Protein AF-A0A6B0UX22-F1 (afdb_monomer_lite)

InterPro domains:
  IPR002970 Tick histamine-binding protein [PF02098] (7-145)
  IPR012674 Calycin [SSF50814] (20-146)

Secondary structure (DSSP, 8-state):
-------SSHHHHHHH-SS---TT-S--EEEEE-SSEEEEE-GGGTT-EEEEE-HHHHHHHHHHHHHHHHHHHHHHHHHHHHHTT--TTS---HHHHHHHHHHHHHHHHHHHHHHHHTTS-HHHHHHHHHHH-S-------TTTSHHHHHS--PPP-

pLDDT: mean 79.1, std 18.6, range [33.81, 96.81]

Radius of gyration: 21.7 Å; chains: 1; bounding box: 67×44×44 Å

Structure (mmCIF, N/CA/C/O backbone):
data_AF-A0A6B0UX22-F1
#
_entry.id   AF-A0A6B0UX22-F1
#
loop_
_atom_site.group_PDB
_atom_site.id
_atom_site.type_symbol
_atom_site.label_atom_id
_atom_site.label_alt_id
_atom_site.label_comp_id
_atom_site.label_asym_id
_atom_site.label_entity_id
_atom_site.label_seq_id
_atom_site.pdbx_PDB_ins_code
_atom_site.Cartn_x
_atom_site.Cartn_y
_atom_site.Cartn_z
_atom_site.occupancy
_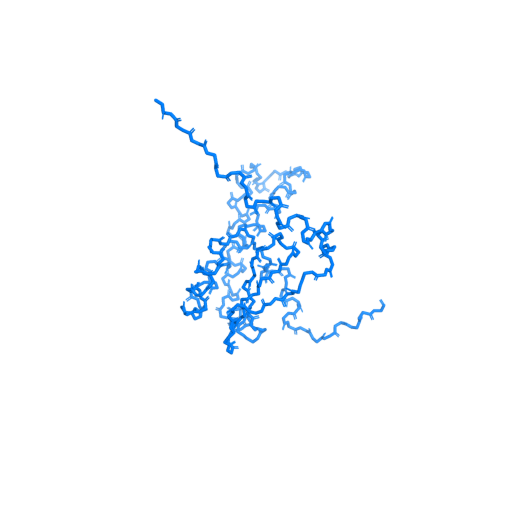atom_site.B_iso_or_equiv
_atom_site.auth_seq_id
_atom_site.auth_comp_id
_atom_site.auth_asym_id
_atom_site.auth_atom_id
_atom_site.pdbx_PDB_model_num
ATOM 1 N N . LEU A 1 1 ? 45.287 25.369 13.456 1.00 36.59 1 LEU A N 1
ATOM 2 C CA . LEU A 1 1 ? 44.932 26.022 12.180 1.00 36.59 1 LEU A CA 1
ATOM 3 C C . LEU A 1 1 ? 44.116 25.044 11.328 1.00 36.59 1 LEU A C 1
ATOM 5 O O . LEU A 1 1 ? 44.528 24.676 10.239 1.00 36.59 1 LEU A O 1
ATOM 9 N N . ASP A 1 2 ? 43.081 24.451 11.927 1.00 36.84 2 ASP A N 1
ATOM 10 C CA . ASP A 1 2 ? 41.666 24.796 11.728 1.00 36.84 2 ASP A CA 1
ATOM 11 C C . ASP A 1 2 ? 41.173 25.028 10.289 1.00 36.84 2 ASP A C 1
ATOM 13 O O . ASP A 1 2 ? 41.501 26.035 9.674 1.00 36.84 2 ASP A O 1
ATOM 17 N N . ALA A 1 3 ? 40.372 24.047 9.851 1.00 43.66 3 ALA A N 1
ATOM 18 C CA . ALA A 1 3 ? 39.048 24.104 9.213 1.00 43.66 3 ALA A CA 1
ATOM 19 C C . ALA A 1 3 ? 38.763 24.987 7.973 1.00 43.66 3 ALA A C 1
ATOM 21 O O . ALA A 1 3 ? 38.966 26.194 7.985 1.00 43.66 3 ALA A O 1
ATOM 22 N N . GLU A 1 4 ? 38.105 24.317 7.008 1.00 45.25 4 GLU A N 1
ATOM 23 C CA . GLU A 1 4 ? 37.021 24.791 6.119 1.00 45.25 4 GLU A CA 1
ATOM 24 C C . GLU A 1 4 ? 37.364 25.766 4.978 1.00 45.25 4 GLU A C 1
ATOM 26 O O . GLU A 1 4 ? 37.892 26.851 5.199 1.00 45.25 4 GLU A O 1
ATOM 31 N N . ASN A 1 5 ? 36.971 25.424 3.738 1.00 43.00 5 ASN A N 1
ATOM 32 C CA . ASN A 1 5 ? 35.699 25.919 3.186 1.00 43.00 5 ASN A CA 1
ATOM 33 C C . ASN A 1 5 ? 35.393 25.306 1.796 1.00 43.00 5 ASN A C 1
ATOM 35 O O . ASN A 1 5 ? 35.927 25.746 0.777 1.00 43.00 5 ASN A O 1
ATOM 39 N N . ASP A 1 6 ? 34.490 24.324 1.763 1.00 44.47 6 ASP A N 1
ATOM 40 C CA . ASP A 1 6 ? 33.897 23.685 0.574 1.00 44.47 6 ASP A CA 1
ATOM 41 C C . ASP A 1 6 ? 32.771 24.554 -0.044 1.00 44.47 6 ASP A C 1
ATOM 43 O O . ASP A 1 6 ? 31.682 24.076 -0.337 1.00 44.47 6 ASP A O 1
ATOM 47 N N . ALA A 1 7 ? 32.992 25.865 -0.199 1.00 45.72 7 ALA A N 1
ATOM 48 C CA . ALA A 1 7 ? 31.930 26.839 -0.511 1.00 45.72 7 ALA A CA 1
ATOM 49 C C . ALA A 1 7 ? 31.930 27.375 -1.959 1.00 45.72 7 ALA A C 1
ATOM 51 O O . ALA A 1 7 ? 31.277 28.377 -2.236 1.00 45.72 7 ALA A O 1
ATOM 52 N N . ALA A 1 8 ? 32.690 26.771 -2.878 1.00 46.50 8 ALA A N 1
ATOM 53 C CA . ALA A 1 8 ? 32.921 27.340 -4.214 1.00 46.50 8 ALA A CA 1
ATOM 54 C C . ALA A 1 8 ? 32.209 26.619 -5.377 1.00 46.50 8 ALA A C 1
ATOM 56 O O . ALA A 1 8 ? 32.289 27.103 -6.504 1.00 46.50 8 ALA A O 1
ATOM 57 N N . GLU A 1 9 ? 31.525 25.493 -5.144 1.00 51.34 9 GLU A N 1
ATOM 58 C CA . GLU A 1 9 ? 30.839 24.753 -6.223 1.00 51.34 9 GLU A CA 1
ATOM 59 C C . GLU A 1 9 ? 29.346 25.101 -6.381 1.00 51.34 9 GLU A C 1
ATOM 61 O O . GLU A 1 9 ? 28.819 24.943 -7.482 1.00 51.34 9 GLU A O 1
ATOM 66 N N . ASP A 1 10 ? 28.686 25.650 -5.354 1.00 53.66 10 ASP A N 1
ATOM 67 C CA . ASP A 1 10 ? 27.257 26.022 -5.418 1.00 53.66 10 ASP A CA 1
ATOM 68 C C . ASP A 1 10 ? 26.997 27.222 -6.353 1.00 53.66 10 ASP A C 1
ATOM 70 O O . ASP A 1 10 ? 26.070 27.213 -7.161 1.00 53.66 10 ASP A O 1
ATOM 74 N N . ASP A 1 11 ? 27.873 28.232 -6.324 1.00 58.53 11 ASP A N 1
ATOM 75 C CA . ASP A 1 11 ? 27.682 29.506 -7.043 1.00 58.53 11 ASP A CA 1
ATOM 76 C C . ASP A 1 11 ? 27.747 29.353 -8.577 1.00 58.53 11 ASP A C 1
ATOM 78 O O . ASP A 1 11 ? 27.100 30.081 -9.332 1.00 58.53 11 ASP A O 1
ATOM 82 N N . PHE A 1 12 ? 28.505 28.371 -9.077 1.00 65.25 12 PHE A N 1
ATOM 83 C CA . PHE A 1 12 ? 28.639 28.151 -10.519 1.00 65.25 12 PHE A CA 1
ATOM 84 C C . PHE A 1 12 ? 27.393 27.503 -11.132 1.00 65.25 12 PHE A C 1
ATOM 86 O O . PHE A 1 12 ? 26.999 27.845 -12.251 1.00 65.25 12 PHE A O 1
ATOM 93 N N . LEU A 1 13 ? 26.768 26.572 -10.409 1.00 55.69 13 LEU A N 1
ATOM 94 C CA . LEU A 1 13 ? 25.542 25.918 -10.858 1.00 55.69 13 LEU A CA 1
ATOM 95 C C . LEU A 1 13 ? 24.365 26.898 -10.828 1.00 55.69 13 LEU A C 1
ATOM 97 O O . LEU A 1 13 ? 23.613 26.961 -11.801 1.00 55.69 13 LEU A O 1
ATOM 101 N N . ASP A 1 14 ? 24.283 27.737 -9.795 1.00 58.78 14 ASP A N 1
ATOM 102 C CA . ASP A 1 14 ? 23.279 28.801 -9.698 1.00 58.78 14 ASP A CA 1
ATOM 103 C C . ASP A 1 14 ? 23.453 29.879 -10.785 1.00 58.78 14 ASP A C 1
ATOM 105 O O . ASP A 1 14 ? 22.468 30.407 -11.307 1.00 58.78 14 ASP A O 1
ATOM 109 N N . TYR A 1 15 ? 24.690 30.172 -11.207 1.00 63.00 15 TYR A N 1
ATOM 110 C CA . TYR A 1 15 ? 24.962 31.087 -12.323 1.00 63.00 15 TYR A CA 1
ATOM 111 C C . TYR A 1 15 ? 24.558 30.513 -13.691 1.00 63.00 15 TYR A C 1
ATOM 113 O O . TYR A 1 15 ? 24.094 31.251 -14.565 1.00 63.00 15 TYR A O 1
ATOM 121 N N . LEU A 1 16 ? 24.743 29.205 -13.898 1.00 58.28 16 LEU A N 1
ATOM 122 C CA . LEU A 1 16 ? 24.357 28.524 -15.138 1.00 58.28 16 LEU A CA 1
ATOM 123 C C . LEU A 1 16 ? 22.843 28.317 -15.250 1.00 58.28 16 LEU A C 1
ATOM 125 O O . LEU A 1 16 ? 22.310 28.350 -16.362 1.00 58.28 16 LEU A O 1
ATOM 129 N N . PHE A 1 17 ? 22.155 28.149 -14.118 1.00 56.12 17 PHE A N 1
ATOM 130 C CA . PHE A 1 17 ? 20.712 27.916 -14.043 1.00 56.12 17 PHE A CA 1
ATOM 131 C C . PHE A 1 17 ? 20.025 28.948 -13.121 1.00 56.12 17 PHE A C 1
ATOM 133 O O . PHE A 1 17 ? 19.422 28.581 -12.114 1.00 56.12 17 PHE A O 1
ATOM 140 N N . PRO A 1 18 ? 20.053 30.251 -13.475 1.00 49.72 18 PRO A N 1
ATOM 141 C CA . PRO A 1 18 ? 19.599 31.360 -12.617 1.00 49.72 18 PRO A CA 1
ATOM 142 C C . PRO A 1 18 ? 18.084 31.377 -12.368 1.00 49.72 18 PRO A C 1
ATOM 144 O O . PRO A 1 18 ? 17.572 32.145 -11.553 1.00 49.72 18 PRO A O 1
ATOM 147 N N . VAL A 1 19 ? 17.354 30.538 -13.097 1.00 52.66 19 VAL A N 1
ATOM 148 C CA . VAL A 1 19 ? 15.965 30.189 -12.846 1.00 52.66 19 VAL A CA 1
ATOM 149 C C . VAL A 1 19 ? 15.981 28.675 -12.710 1.00 52.66 19 VAL A C 1
ATOM 151 O O . VAL A 1 19 ? 16.183 27.995 -13.715 1.00 52.66 19 VAL A O 1
ATOM 154 N N . GLN A 1 20 ? 15.791 28.144 -11.496 1.00 50.66 20 GLN A N 1
ATOM 155 C CA . GLN A 1 20 ? 15.394 26.742 -11.348 1.00 50.66 20 GLN A CA 1
ATOM 156 C C . GLN A 1 20 ? 14.220 26.547 -12.295 1.00 50.66 20 GLN A C 1
ATOM 158 O O . GLN A 1 20 ? 13.206 27.241 -12.147 1.00 50.66 20 GLN A O 1
ATOM 163 N N . GLU A 1 21 ? 14.399 25.699 -13.314 1.00 46.84 21 GLU A N 1
ATOM 164 C CA . GLU A 1 21 ? 13.327 25.373 -14.243 1.00 46.84 21 GLU A CA 1
ATOM 165 C C . GLU A 1 21 ? 12.086 25.132 -13.399 1.00 46.84 21 GLU A C 1
ATOM 167 O O . GLU A 1 21 ? 12.156 24.404 -12.405 1.00 46.84 21 GLU A O 1
ATOM 172 N N . SER A 1 22 ? 11.012 25.878 -13.685 1.00 48.06 22 SER A N 1
ATOM 173 C CA . SER A 1 22 ? 9.841 25.920 -12.809 1.00 48.06 22 SER A CA 1
ATOM 174 C C . SER A 1 22 ? 9.491 24.493 -12.366 1.00 48.06 22 SER A C 1
ATOM 176 O O . SER A 1 22 ? 9.674 23.590 -13.182 1.00 48.06 22 SER A O 1
ATOM 178 N N . PRO A 1 23 ? 8.930 24.241 -11.173 1.00 50.44 23 PRO A N 1
ATOM 179 C CA . PRO A 1 23 ? 8.587 22.881 -10.730 1.00 50.44 23 PRO A CA 1
ATOM 180 C C . PRO A 1 23 ? 7.703 22.072 -11.712 1.00 50.44 23 PRO A C 1
ATOM 182 O O . PRO A 1 23 ? 7.459 20.890 -11.502 1.00 50.44 23 PRO A O 1
ATOM 185 N N . GLN A 1 24 ? 7.224 22.712 -12.783 1.00 46.09 24 GLN A N 1
ATOM 186 C CA . GLN A 1 24 ? 6.507 22.162 -13.927 1.00 46.09 24 GLN A CA 1
ATOM 187 C C . GLN A 1 24 ? 7.404 21.611 -15.066 1.00 46.09 24 GLN A C 1
ATOM 189 O O . GLN A 1 24 ? 6.854 21.047 -16.005 1.00 46.09 24 GLN A O 1
ATOM 194 N N . TYR A 1 25 ? 8.734 21.780 -15.024 1.00 49.69 25 TYR A N 1
ATOM 195 C CA . TYR A 1 25 ? 9.666 21.514 -16.141 1.00 49.69 25 TYR A CA 1
ATOM 196 C C . TYR A 1 25 ? 10.802 20.539 -15.839 1.00 49.69 25 TYR A C 1
ATOM 198 O O . TYR A 1 25 ? 11.658 20.309 -16.679 1.00 49.69 25 TYR A O 1
ATOM 206 N N . VAL A 1 26 ? 10.813 19.922 -14.670 1.00 56.47 26 VAL A N 1
ATOM 207 C CA . VAL A 1 26 ? 11.798 18.883 -14.383 1.00 56.47 26 VAL A CA 1
ATOM 208 C C . VAL A 1 26 ? 11.211 17.558 -14.886 1.00 56.47 26 VAL A C 1
ATOM 210 O O . VAL A 1 26 ? 10.133 17.128 -14.473 1.00 56.47 26 VAL A O 1
ATOM 213 N N . ASP A 1 27 ? 11.861 16.961 -15.882 1.00 67.25 27 ASP A N 1
ATOM 214 C CA . ASP A 1 27 ? 11.354 15.760 -16.543 1.00 67.25 27 ASP A CA 1
ATOM 215 C C . ASP A 1 27 ? 11.291 14.588 -15.553 1.00 67.25 27 ASP A C 1
ATOM 217 O O . ASP A 1 27 ? 12.261 14.275 -14.855 1.00 67.25 27 ASP A O 1
ATOM 221 N N . MET A 1 28 ? 10.145 13.903 -15.497 1.00 76.81 28 MET A N 1
ATOM 222 C CA . MET A 1 28 ? 10.076 12.599 -14.840 1.00 76.81 28 MET A CA 1
ATOM 223 C C . MET A 1 28 ? 10.922 11.619 -15.644 1.00 76.81 28 MET A C 1
ATOM 225 O O . MET A 1 28 ? 10.695 11.439 -16.842 1.00 76.81 28 MET A O 1
ATOM 229 N N . TYR A 1 29 ? 11.861 10.941 -14.991 1.00 83.44 29 TYR A N 1
ATOM 230 C CA . TYR A 1 29 ? 12.673 9.926 -15.652 1.00 83.44 29 TYR A CA 1
ATOM 231 C C . TYR A 1 29 ? 12.572 8.576 -14.957 1.00 83.44 29 TYR A C 1
ATOM 233 O O . TYR A 1 29 ? 12.354 8.452 -13.749 1.00 83.44 29 TYR A O 1
ATOM 241 N N . VAL A 1 30 ? 12.720 7.540 -15.776 1.00 89.50 30 VAL A N 1
ATOM 242 C CA . VAL A 1 30 ? 12.672 6.148 -15.352 1.00 89.50 30 VAL A CA 1
ATOM 243 C C . VAL A 1 30 ? 14.052 5.752 -14.848 1.00 89.50 30 VAL A C 1
ATOM 245 O O . VAL A 1 30 ? 15.014 5.740 -15.611 1.00 89.50 30 VAL A O 1
ATOM 248 N N . VAL A 1 31 ? 14.140 5.407 -13.568 1.00 89.75 31 VAL A N 1
ATOM 249 C CA . VAL A 1 31 ? 15.367 4.896 -12.945 1.00 89.75 31 VAL A CA 1
ATOM 250 C C . VAL A 1 31 ? 15.501 3.393 -13.174 1.00 89.75 31 VAL A C 1
ATOM 252 O O . VAL A 1 31 ? 16.592 2.877 -13.397 1.00 89.75 31 VAL A O 1
ATOM 255 N N . TYR A 1 32 ? 14.376 2.683 -13.132 1.00 91.50 32 TYR A N 1
ATOM 256 C CA . TYR A 1 32 ? 14.319 1.238 -13.297 1.00 91.50 32 TYR A CA 1
ATOM 257 C C . TYR A 1 32 ? 12.988 0.831 -13.921 1.00 91.50 32 TYR A C 1
ATOM 259 O O . TYR A 1 32 ? 11.947 1.426 -13.629 1.00 91.50 32 TYR A O 1
ATOM 267 N N . ASN A 1 33 ? 13.022 -0.185 -14.778 1.00 92.69 33 ASN A N 1
ATOM 268 C CA . ASN A 1 33 ? 11.855 -0.663 -15.506 1.00 92.69 33 ASN A CA 1
ATOM 269 C C . ASN A 1 33 ? 11.934 -2.174 -15.704 1.00 92.69 33 ASN A C 1
ATOM 271 O O . ASN A 1 33 ? 12.859 -2.669 -16.349 1.00 92.69 33 ASN A O 1
ATOM 275 N N . GLN A 1 34 ? 10.929 -2.870 -15.189 1.00 91.56 34 GLN A N 1
ATOM 276 C CA . GLN A 1 34 ? 10.671 -4.283 -15.427 1.00 91.56 34 GLN A CA 1
ATOM 277 C C . GLN A 1 34 ? 9.198 -4.483 -15.808 1.00 91.56 34 GLN A C 1
ATOM 279 O O . GLN A 1 34 ? 8.364 -3.594 -15.604 1.00 91.56 34 GLN A O 1
ATOM 284 N N . PRO A 1 35 ? 8.828 -5.647 -16.370 1.00 89.69 35 PRO A N 1
ATOM 285 C CA . PRO A 1 35 ? 7.434 -5.970 -16.641 1.00 89.69 35 PRO A CA 1
ATOM 286 C C . PRO A 1 35 ? 6.510 -5.792 -15.428 1.00 89.69 35 PRO A C 1
ATOM 288 O O . PRO A 1 35 ? 5.361 -5.419 -15.613 1.00 89.69 35 PRO A O 1
ATOM 291 N N . GLU A 1 36 ? 6.985 -5.996 -14.206 1.00 88.31 36 GLU A N 1
ATOM 292 C CA . GLU A 1 36 ? 6.177 -5.927 -12.987 1.00 88.31 36 GLU A CA 1
ATOM 293 C C . GLU A 1 36 ? 6.168 -4.545 -12.299 1.00 88.31 36 GLU A C 1
ATOM 295 O O . GLU A 1 36 ? 5.182 -4.199 -11.639 1.00 88.31 36 GLU A O 1
ATOM 300 N N . CYS A 1 37 ? 7.221 -3.731 -12.465 1.00 92.38 37 CYS A N 1
ATOM 301 C CA . CYS A 1 37 ? 7.412 -2.493 -11.705 1.00 92.38 37 CYS A CA 1
ATOM 302 C C . CYS A 1 37 ? 8.167 -1.391 -12.469 1.00 92.38 37 CYS A C 1
ATOM 304 O O . CYS A 1 37 ? 8.978 -1.654 -13.359 1.00 92.38 37 CYS A O 1
ATOM 306 N N . TYR A 1 38 ? 7.952 -0.147 -12.045 1.00 93.56 38 TYR A N 1
ATOM 307 C CA . TYR A 1 38 ? 8.687 1.030 -12.496 1.00 93.56 38 TYR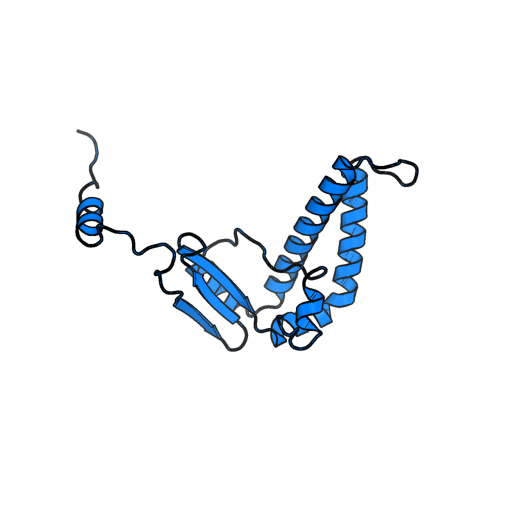 A CA 1
ATOM 308 C C . TYR A 1 38 ? 9.150 1.841 -11.297 1.00 93.56 38 TYR A C 1
ATOM 310 O O . TYR A 1 38 ? 8.397 2.023 -10.343 1.00 93.56 38 TYR A O 1
ATOM 318 N N . ILE A 1 39 ? 10.367 2.368 -11.370 1.00 92.50 39 ILE A N 1
ATOM 319 C CA . ILE A 1 39 ? 10.860 3.349 -10.408 1.00 92.50 39 ILE A CA 1
ATOM 320 C C . ILE A 1 39 ? 11.045 4.656 -11.153 1.00 92.50 39 ILE A C 1
ATOM 322 O O . ILE A 1 39 ? 11.815 4.725 -12.115 1.00 92.50 39 ILE A O 1
ATOM 326 N N . LEU A 1 40 ? 10.308 5.671 -10.722 1.00 89.25 40 LEU A N 1
ATOM 327 C CA . LEU A 1 40 ? 10.313 6.998 -11.322 1.00 89.25 40 LEU A CA 1
ATOM 328 C C . LEU A 1 40 ? 10.925 7.978 -10.335 1.00 89.25 40 LEU A C 1
ATOM 330 O O . LEU A 1 40 ? 10.579 7.952 -9.158 1.00 89.25 40 LEU A O 1
ATOM 334 N N . ARG A 1 41 ? 11.802 8.856 -10.814 1.00 85.12 41 ARG A N 1
ATOM 335 C CA . ARG A 1 41 ? 12.193 10.059 -10.075 1.00 85.12 41 ARG A CA 1
ATOM 336 C C . ARG A 1 41 ? 11.268 11.180 -10.512 1.00 85.12 41 ARG A C 1
ATOM 338 O O . ARG A 1 41 ? 11.181 11.482 -11.703 1.00 85.12 41 ARG A O 1
ATOM 345 N N . SER A 1 42 ? 10.560 11.753 -9.544 1.00 72.75 42 SER A N 1
ATOM 346 C CA . SER A 1 42 ? 9.594 12.814 -9.790 1.00 72.75 42 SER A CA 1
ATOM 347 C C . SER A 1 42 ? 10.035 14.096 -9.090 1.00 72.75 42 SER A C 1
ATOM 349 O O . SER A 1 42 ? 10.202 14.123 -7.867 1.00 72.75 42 SER A O 1
ATOM 351 N N . PRO A 1 43 ? 10.154 15.206 -9.817 1.00 66.50 43 PRO A N 1
ATOM 352 C CA . PRO A 1 43 ? 10.489 16.484 -9.211 1.00 66.50 43 PRO A CA 1
ATOM 353 C C . PRO A 1 43 ? 9.339 17.059 -8.383 1.00 66.50 43 PRO A C 1
ATOM 355 O O . PRO A 1 43 ? 9.583 17.833 -7.461 1.00 66.50 43 PRO A O 1
ATOM 358 N N . ALA A 1 44 ? 8.101 16.612 -8.631 1.00 63.38 44 ALA A N 1
ATOM 359 C CA . ALA A 1 44 ? 6.946 16.925 -7.789 1.00 63.38 44 ALA A CA 1
ATOM 360 C C . ALA A 1 44 ? 7.123 16.431 -6.340 1.00 63.38 44 ALA A C 1
ATOM 362 O O . ALA A 1 44 ? 6.463 16.926 -5.433 1.00 63.38 44 ALA A O 1
ATOM 363 N N . THR A 1 45 ? 8.046 15.491 -6.117 1.00 62.25 45 THR A N 1
ATOM 364 C CA . THR A 1 45 ? 8.439 15.001 -4.790 1.00 62.25 45 THR A CA 1
ATOM 365 C C . THR A 1 45 ? 9.766 15.605 -4.312 1.00 62.25 45 THR A C 1
ATOM 367 O O . THR A 1 45 ? 10.488 14.976 -3.545 1.00 62.25 45 THR A O 1
ATOM 370 N N . LEU A 1 46 ? 10.123 16.809 -4.791 1.00 66.12 46 LEU A N 1
ATOM 371 C CA . LEU A 1 46 ? 11.403 17.486 -4.520 1.00 66.12 46 LEU A CA 1
ATOM 372 C C . LEU A 1 46 ? 12.618 16.613 -4.882 1.00 66.12 46 LEU A C 1
ATOM 374 O O . LEU A 1 46 ? 13.621 16.575 -4.174 1.00 66.12 46 LEU A O 1
ATOM 378 N N . GLY A 1 47 ? 12.502 15.875 -5.989 1.00 65.56 47 GLY A N 1
ATOM 379 C CA . GLY A 1 47 ? 13.519 14.924 -6.436 1.00 65.56 47 GLY A CA 1
ATOM 380 C C . GLY A 1 47 ? 13.428 13.545 -5.778 1.00 65.56 47 GLY A C 1
ATOM 381 O O . GLY A 1 47 ? 14.342 12.742 -5.966 1.00 65.56 47 GLY A O 1
ATOM 382 N N . GLY A 1 48 ? 12.358 13.254 -5.036 1.00 76.56 48 GLY A N 1
ATOM 383 C CA . GLY A 1 48 ? 12.046 11.921 -4.528 1.00 76.56 48 GLY A CA 1
ATOM 384 C C . GLY A 1 48 ? 11.712 10.908 -5.629 1.00 76.56 48 GLY A C 1
ATOM 385 O O . GLY A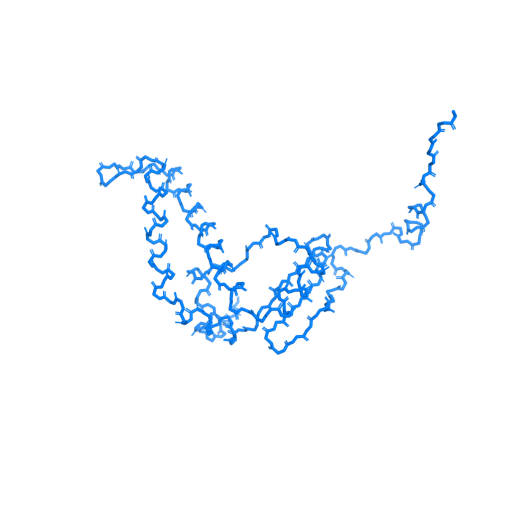 1 48 ? 11.721 11.204 -6.832 1.00 76.56 48 GLY A O 1
ATOM 386 N N . CYS A 1 49 ? 11.446 9.675 -5.201 1.00 85.06 49 CYS A N 1
ATOM 387 C CA . CYS A 1 49 ? 11.089 8.595 -6.103 1.00 85.06 49 CYS A CA 1
ATOM 388 C C . CYS A 1 49 ? 9.804 7.884 -5.717 1.00 85.06 49 CYS A C 1
ATOM 390 O O . CYS A 1 49 ? 9.520 7.684 -4.536 1.00 85.06 49 CYS A O 1
ATOM 392 N N . ASP A 1 50 ? 9.184 7.301 -6.733 1.00 88.62 50 ASP A N 1
ATOM 393 C CA . ASP A 1 50 ? 8.006 6.470 -6.595 1.00 88.62 50 ASP A CA 1
ATOM 394 C C . ASP A 1 50 ? 8.260 5.063 -7.137 1.00 88.62 50 ASP A C 1
ATOM 396 O O . ASP A 1 50 ? 8.827 4.889 -8.220 1.00 88.62 50 ASP A O 1
ATOM 400 N N . LEU A 1 51 ? 7.774 4.056 -6.408 1.00 90.81 51 LEU A N 1
ATOM 401 C CA . LEU A 1 51 ? 7.624 2.694 -6.913 1.00 90.81 51 LEU A CA 1
ATOM 402 C C . LEU A 1 51 ? 6.207 2.518 -7.456 1.00 90.81 51 LEU A C 1
ATOM 404 O O . LEU A 1 51 ? 5.230 2.557 -6.709 1.00 90.81 51 LEU A O 1
ATOM 408 N N . TRP A 1 52 ? 6.106 2.256 -8.750 1.00 91.62 52 TRP A N 1
ATOM 409 C CA . TRP A 1 52 ? 4.855 1.987 -9.440 1.00 91.62 52 TRP A CA 1
ATOM 410 C C . TRP A 1 52 ? 4.764 0.507 -9.784 1.00 91.62 52 TRP A C 1
ATOM 412 O O . TRP A 1 52 ? 5.679 -0.061 -10.377 1.00 91.62 52 TRP A O 1
ATOM 422 N N . LEU A 1 53 ? 3.636 -0.118 -9.457 1.00 91.31 53 LEU A N 1
ATOM 423 C CA . LEU A 1 53 ? 3.321 -1.478 -9.887 1.00 91.31 53 LEU A CA 1
ATOM 424 C C . LEU A 1 53 ? 2.360 -1.441 -11.062 1.00 91.31 53 LEU A C 1
ATOM 426 O O . LEU A 1 53 ? 1.473 -0.583 -11.135 1.00 91.31 53 LEU A O 1
ATOM 430 N N . ARG A 1 54 ? 2.484 -2.409 -11.972 1.00 89.12 54 ARG A N 1
ATOM 431 C CA . ARG A 1 54 ? 1.448 -2.576 -12.990 1.00 89.12 54 ARG A CA 1
ATOM 432 C C . ARG A 1 54 ? 0.124 -2.939 -12.341 1.00 89.12 54 ARG A C 1
ATOM 434 O O . ARG A 1 54 ? 0.061 -3.683 -11.365 1.00 89.12 54 ARG A O 1
ATOM 441 N N . LYS A 1 55 ? -0.957 -2.471 -12.966 1.00 87.69 55 LYS A N 1
ATOM 442 C CA . LYS A 1 55 ? -2.327 -2.747 -12.523 1.00 87.69 55 LYS A CA 1
ATOM 443 C C . LYS A 1 55 ? -2.594 -4.246 -12.351 1.00 87.69 55 LYS A C 1
ATOM 445 O O . LYS A 1 55 ? -3.289 -4.619 -11.417 1.00 87.69 55 LYS A O 1
ATOM 450 N N . THR A 1 56 ? -2.062 -5.087 -13.240 1.00 89.50 56 THR A N 1
ATOM 451 C CA . THR A 1 56 ? -2.220 -6.549 -13.184 1.00 89.50 56 THR A CA 1
ATOM 452 C C . THR A 1 56 ? -1.537 -7.156 -11.966 1.00 89.50 56 THR A C 1
ATOM 454 O O . THR A 1 56 ? -2.167 -7.945 -11.272 1.00 89.50 56 THR A O 1
ATOM 457 N N . GLU A 1 57 ? -0.306 -6.736 -11.668 1.00 90.69 57 GLU A N 1
ATOM 458 C CA . GLU A 1 57 ? 0.457 -7.212 -10.508 1.00 90.69 57 GLU A CA 1
ATOM 459 C C . GLU A 1 57 ? -0.206 -6.778 -9.204 1.00 90.69 57 GLU A C 1
ATOM 461 O O . GLU A 1 57 ? -0.486 -7.598 -8.333 1.00 90.69 57 GLU A O 1
ATOM 466 N N . LEU A 1 58 ? -0.551 -5.490 -9.102 1.00 90.12 58 LEU A N 1
ATOM 467 C CA . LEU A 1 58 ? -1.237 -4.958 -7.930 1.00 90.12 58 LEU A CA 1
ATOM 468 C C . LEU A 1 58 ? -2.598 -5.632 -7.724 1.00 90.12 58 LEU A C 1
ATOM 470 O O . LEU A 1 58 ? -2.940 -5.991 -6.601 1.00 90.12 58 LEU A O 1
ATOM 474 N N . LYS A 1 59 ? -3.359 -5.856 -8.803 1.00 89.56 59 LYS A N 1
ATOM 475 C CA . LYS A 1 59 ? -4.627 -6.589 -8.739 1.00 89.56 59 LYS A CA 1
ATOM 476 C C . LYS A 1 59 ? -4.425 -8.029 -8.269 1.00 89.56 59 LYS A C 1
ATOM 478 O O . LYS A 1 59 ? -5.187 -8.474 -7.423 1.00 89.56 59 LYS A O 1
ATOM 483 N N . GLY A 1 60 ? -3.413 -8.732 -8.776 1.00 90.38 60 GLY A N 1
ATOM 484 C CA . GLY A 1 60 ? -3.093 -10.090 -8.335 1.00 90.38 60 GLY A CA 1
ATOM 485 C C . GLY A 1 60 ? -2.799 -10.154 -6.835 1.00 90.38 60 GLY A C 1
ATOM 486 O O . GLY A 1 60 ? -3.317 -11.028 -6.148 1.00 90.38 60 GLY A O 1
ATOM 487 N N . ILE A 1 61 ? -2.046 -9.178 -6.313 1.00 91.81 61 ILE A N 1
ATOM 488 C CA . ILE A 1 61 ? -1.783 -9.057 -4.874 1.00 91.81 61 ILE A CA 1
ATOM 489 C C . ILE A 1 61 ? -3.080 -8.810 -4.098 1.00 91.81 61 ILE A C 1
ATOM 491 O O . ILE A 1 61 ? -3.335 -9.509 -3.123 1.00 91.81 61 ILE A O 1
ATOM 495 N N . VAL A 1 62 ? -3.901 -7.840 -4.519 1.00 91.19 62 VAL A N 1
ATOM 496 C CA . VAL A 1 62 ? -5.170 -7.502 -3.847 1.00 91.19 62 VAL A CA 1
ATOM 497 C C . VAL A 1 62 ? -6.136 -8.685 -3.841 1.00 91.19 62 VAL A C 1
ATOM 499 O O . VAL A 1 62 ? -6.745 -8.953 -2.810 1.00 91.19 62 VAL A O 1
ATOM 502 N N . ASP A 1 63 ? -6.257 -9.404 -4.956 1.00 90.81 63 ASP A N 1
ATOM 503 C CA . ASP A 1 63 ? -7.125 -10.578 -5.063 1.00 90.81 63 ASP A CA 1
ATOM 504 C C . ASP A 1 63 ? -6.635 -11.715 -4.132 1.00 90.81 63 ASP A C 1
ATOM 506 O O . ASP A 1 63 ? -7.456 -12.376 -3.499 1.00 90.81 63 ASP A O 1
ATOM 510 N N . ASP A 1 64 ? -5.316 -11.905 -3.980 1.00 91.88 64 ASP A N 1
ATOM 511 C CA . ASP A 1 64 ? -4.710 -12.900 -3.072 1.00 91.88 64 ASP A CA 1
ATOM 512 C C . ASP A 1 64 ? -4.944 -12.580 -1.583 1.00 91.88 64 ASP A C 1
ATOM 514 O O . ASP A 1 64 ? -5.129 -13.480 -0.762 1.00 91.88 64 ASP A O 1
ATOM 518 N N . VAL A 1 65 ? -4.960 -11.293 -1.216 1.00 92.44 65 VAL A N 1
ATOM 519 C CA . VAL A 1 65 ? -5.113 -10.855 0.186 1.00 92.44 65 VAL A CA 1
ATOM 520 C C . VAL A 1 65 ? -6.480 -10.255 0.509 1.00 92.44 65 VAL A C 1
ATOM 522 O O . VAL A 1 65 ? -6.652 -9.702 1.594 1.00 92.44 65 VAL A O 1
ATOM 525 N N . GLY A 1 66 ? -7.461 -10.403 -0.387 1.00 89.12 66 GLY A N 1
ATOM 526 C CA . GLY A 1 66 ? -8.806 -9.824 -0.289 1.00 89.12 66 GLY A CA 1
ATOM 527 C C . GLY A 1 66 ? -9.450 -9.984 1.089 1.00 89.12 66 GLY A C 1
ATOM 528 O O . GLY A 1 66 ? -9.772 -9.001 1.757 1.00 89.12 66 GLY A O 1
ATOM 529 N N . ASP A 1 67 ? -9.554 -11.230 1.553 1.00 90.50 67 ASP A N 1
ATOM 530 C CA . ASP A 1 67 ? -10.153 -11.553 2.854 1.00 90.50 67 ASP A CA 1
ATOM 531 C C . ASP A 1 67 ? -9.337 -11.001 4.036 1.00 90.50 67 ASP A C 1
ATOM 533 O O . ASP A 1 67 ? -9.882 -10.707 5.103 1.00 90.50 67 ASP A O 1
ATOM 537 N N . GLN A 1 68 ? -8.020 -10.849 3.863 1.00 93.81 68 GLN A N 1
ATOM 538 C CA . GLN A 1 68 ? -7.135 -10.321 4.900 1.00 93.81 68 GLN A CA 1
ATOM 539 C C . GLN A 1 68 ? -7.270 -8.805 5.039 1.00 93.81 68 GLN A C 1
ATOM 541 O O . GLN A 1 68 ? -7.198 -8.327 6.165 1.00 93.81 68 GLN A O 1
ATOM 546 N N . ILE A 1 69 ? -7.523 -8.070 3.947 1.00 92.06 69 ILE A N 1
ATOM 547 C CA . ILE A 1 69 ? -7.721 -6.611 3.980 1.00 92.06 69 ILE A CA 1
ATOM 548 C C . ILE A 1 69 ? -8.863 -6.258 4.941 1.00 92.06 69 ILE A C 1
ATOM 550 O O . ILE A 1 69 ? -8.670 -5.487 5.877 1.00 92.06 69 ILE A O 1
ATOM 554 N N . VAL A 1 70 ? -10.034 -6.877 4.757 1.00 90.56 70 VAL A N 1
ATOM 555 C CA . VAL A 1 70 ? -11.225 -6.612 5.587 1.00 90.56 70 VAL A CA 1
ATOM 556 C C . VAL A 1 70 ? -10.998 -7.047 7.035 1.00 90.56 70 VAL A C 1
ATOM 558 O O . VAL A 1 70 ? -11.398 -6.365 7.980 1.00 90.56 70 VAL A O 1
ATOM 561 N N . LYS A 1 71 ? -10.336 -8.193 7.231 1.00 94.81 71 LYS A N 1
ATOM 562 C CA . LYS A 1 71 ? -10.029 -8.703 8.569 1.00 94.81 71 LYS A CA 1
ATOM 563 C C . LYS A 1 71 ? -9.075 -7.777 9.322 1.00 94.81 71 LYS A C 1
ATOM 565 O O . LYS A 1 71 ? -9.279 -7.551 10.515 1.00 94.81 71 LYS A O 1
ATOM 570 N N . GLU A 1 72 ? -8.047 -7.269 8.649 1.00 95.81 72 GLU A N 1
ATOM 571 C CA . GLU A 1 72 ? -7.082 -6.360 9.258 1.00 95.81 72 GLU A CA 1
ATOM 572 C C . GLU A 1 72 ? -7.713 -4.993 9.534 1.00 95.81 72 GLU A C 1
ATOM 574 O O . GLU A 1 72 ? -7.486 -4.449 10.608 1.00 95.81 72 GLU A O 1
ATOM 579 N N . GLU A 1 73 ? -8.586 -4.485 8.655 1.00 94.12 73 GLU A N 1
ATOM 580 C CA . GLU A 1 73 ? -9.313 -3.226 8.883 1.00 94.12 73 GLU A CA 1
ATOM 581 C C . GLU A 1 73 ? -10.160 -3.309 10.150 1.00 94.12 73 GLU A C 1
ATOM 583 O O . GLU A 1 73 ? -10.052 -2.462 11.035 1.00 94.12 73 GLU A O 1
ATOM 588 N N . HIS A 1 74 ? -10.957 -4.372 10.285 1.00 94.81 74 HIS A N 1
ATOM 589 C CA . HIS A 1 74 ? -11.787 -4.573 11.467 1.00 94.81 74 HIS A CA 1
ATOM 590 C C . HIS A 1 74 ? -10.943 -4.732 12.741 1.00 94.81 74 HIS A C 1
ATOM 592 O O . HIS A 1 74 ? -11.322 -4.259 13.815 1.00 94.81 74 HIS A O 1
ATOM 598 N N . LYS A 1 75 ? -9.799 -5.420 12.648 1.00 96.81 75 LYS A N 1
ATOM 599 C CA . LYS A 1 75 ? -8.873 -5.580 13.774 1.00 96.81 75 LYS A CA 1
ATOM 600 C C . LYS A 1 75 ? -8.283 -4.232 14.197 1.00 96.81 75 LYS A C 1
ATOM 602 O O . LYS A 1 75 ? -8.383 -3.889 15.372 1.00 96.81 75 LYS A O 1
ATOM 607 N N . LEU A 1 76 ? -7.737 -3.466 13.252 1.00 96.75 76 LEU A N 1
ATOM 608 C CA . LEU A 1 76 ? -7.175 -2.137 13.494 1.00 96.75 76 LEU A CA 1
ATOM 609 C C . LEU A 1 76 ? -8.229 -1.195 14.066 1.00 96.75 76 LEU A C 1
ATOM 611 O O . LEU A 1 76 ? -7.979 -0.542 15.072 1.00 96.75 76 LEU A O 1
ATOM 615 N N . LYS A 1 77 ? -9.433 -1.183 13.487 1.00 95.38 77 LYS A N 1
ATOM 616 C CA . LYS A 1 77 ? -10.553 -0.376 13.973 1.00 95.38 77 LYS A CA 1
ATOM 617 C C . LYS A 1 77 ? -10.850 -0.657 15.441 1.00 95.38 77 LYS A C 1
ATOM 619 O O . LYS A 1 77 ? -10.939 0.285 16.217 1.00 95.38 77 LYS A O 1
ATOM 624 N N . LYS A 1 78 ? -10.914 -1.930 15.841 1.00 95.25 78 LYS A N 1
ATOM 625 C CA . LYS A 1 78 ? -11.136 -2.310 17.241 1.00 95.25 78 LYS A CA 1
ATOM 626 C C . LYS A 1 78 ? -9.997 -1.852 18.162 1.00 95.25 78 LYS A C 1
ATOM 628 O O . LYS A 1 78 ? -10.260 -1.263 19.204 1.00 95.25 78 LYS A O 1
ATOM 633 N N . GLU A 1 79 ? -8.748 -2.118 17.785 1.00 96.00 79 GLU A N 1
ATOM 634 C CA . GLU A 1 79 ? -7.570 -1.732 18.580 1.00 96.00 79 GLU A CA 1
ATOM 635 C C . GLU A 1 79 ? -7.471 -0.204 18.746 1.00 96.00 79 GLU A C 1
ATOM 637 O O . GLU A 1 79 ? -7.127 0.304 19.814 1.00 96.00 79 GLU A O 1
ATOM 642 N N . ILE A 1 80 ? -7.811 0.540 17.694 1.00 95.75 80 ILE A N 1
ATOM 643 C CA . ILE A 1 80 ? -7.767 2.000 17.671 1.00 95.75 80 ILE A CA 1
ATOM 644 C C . ILE A 1 80 ? -8.971 2.597 18.414 1.00 95.75 80 ILE A C 1
ATOM 646 O O . ILE A 1 80 ? -8.794 3.545 19.176 1.00 95.75 80 ILE A O 1
ATOM 650 N N . ASP A 1 81 ? -10.170 2.026 18.283 1.00 94.75 81 ASP A N 1
ATOM 651 C CA . ASP A 1 81 ? -11.335 2.416 19.088 1.00 94.75 81 ASP A CA 1
ATOM 652 C C . ASP A 1 81 ? -11.014 2.308 20.589 1.00 94.75 81 ASP A C 1
ATOM 654 O O . ASP A 1 81 ? -11.206 3.273 21.333 1.00 94.75 81 ASP A O 1
ATOM 658 N N . GLU A 1 82 ? -10.413 1.195 21.024 1.00 93.69 82 GLU A N 1
ATOM 659 C CA . GLU A 1 82 ? -9.958 1.007 22.409 1.00 93.69 82 GLU A CA 1
ATOM 660 C C . GLU A 1 82 ? -8.906 2.059 22.819 1.00 93.69 82 GLU A C 1
ATOM 662 O O . GLU A 1 82 ? -9.013 2.653 23.897 1.00 93.69 82 GLU A O 1
ATOM 667 N N . LYS A 1 83 ? -7.931 2.362 21.946 1.00 94.31 83 LYS A N 1
ATOM 668 C CA . LYS A 1 83 ? -6.910 3.410 22.163 1.00 94.31 83 LYS A CA 1
ATOM 669 C C . LYS A 1 83 ? -7.528 4.797 22.377 1.00 94.31 83 LYS A C 1
ATOM 671 O O . LYS A 1 83 ? -7.036 5.555 23.212 1.00 94.31 83 LYS A O 1
ATOM 676 N N . TYR A 1 84 ? -8.598 5.126 21.655 1.00 93.56 84 TYR A N 1
ATOM 677 C CA . TYR A 1 84 ? -9.319 6.398 21.789 1.00 93.56 84 TYR A CA 1
ATOM 678 C C . TYR A 1 84 ? -10.434 6.368 22.848 1.00 93.56 84 TYR A C 1
ATOM 680 O O . TYR A 1 84 ? -11.145 7.362 23.018 1.00 93.56 84 TYR A O 1
ATOM 688 N N . GLY A 1 85 ? -10.571 5.267 23.597 1.00 90.81 85 GLY A N 1
ATOM 689 C CA . GLY A 1 85 ? -11.558 5.119 24.668 1.00 90.81 85 GLY A CA 1
ATOM 690 C C . GLY A 1 85 ? -12.999 4.964 24.172 1.00 90.81 85 GLY A C 1
ATOM 691 O O . GLY A 1 85 ? -13.938 5.287 24.903 1.00 90.81 85 GLY A O 1
ATOM 692 N N . ILE A 1 86 ? -13.178 4.502 22.935 1.00 91.44 86 ILE A N 1
ATOM 693 C CA . ILE A 1 86 ? -14.473 4.215 22.325 1.00 91.44 86 ILE A CA 1
ATOM 694 C C . ILE A 1 86 ? -14.800 2.746 22.586 1.00 91.44 86 ILE A C 1
ATOM 696 O O . ILE A 1 86 ? -14.174 1.838 22.048 1.00 91.44 86 ILE A O 1
ATOM 700 N N . TYR A 1 87 ? -15.807 2.517 23.418 1.00 88.62 87 TYR A N 1
ATOM 701 C CA . TYR A 1 87 ? -16.323 1.188 23.740 1.00 88.62 87 TYR A CA 1
ATOM 702 C C . TYR A 1 87 ? -17.765 1.058 23.236 1.00 88.62 87 TYR A C 1
ATOM 704 O O . TYR A 1 87 ? -18.423 2.069 23.002 1.00 88.62 87 TYR A O 1
ATOM 712 N N . GLU A 1 88 ? -18.283 -0.170 23.100 1.00 78.44 88 GLU A N 1
ATOM 713 C CA . GLU A 1 88 ? -19.611 -0.456 22.509 1.00 78.44 88 GLU A CA 1
ATOM 714 C C . GLU A 1 88 ? -20.781 0.333 23.134 1.00 78.44 88 GLU A C 1
ATOM 716 O O . GLU A 1 88 ? -21.814 0.531 22.499 1.00 78.44 88 GLU A O 1
ATOM 721 N N . ASN A 1 89 ? -20.635 0.795 24.377 1.00 82.88 89 ASN A N 1
ATOM 722 C CA . ASN A 1 89 ? -21.644 1.546 25.124 1.00 82.88 89 ASN A CA 1
ATOM 723 C C . ASN A 1 89 ? -21.417 3.071 25.148 1.00 82.88 89 ASN A C 1
ATOM 725 O O . ASN A 1 89 ? -22.223 3.792 25.741 1.00 82.88 89 ASN A O 1
ATOM 729 N N . CYS A 1 90 ? -20.349 3.570 24.527 1.00 82.94 90 CYS A N 1
ATOM 730 C CA . CYS A 1 90 ? -19.997 4.985 24.492 1.00 82.94 90 CYS A CA 1
ATOM 731 C C . CYS A 1 90 ? -20.369 5.608 23.143 1.00 82.94 90 CYS A C 1
ATOM 733 O O . CYS A 1 90 ? -20.132 5.039 22.081 1.00 82.94 90 CYS A O 1
ATOM 735 N N . THR A 1 91 ? -20.909 6.827 23.168 1.00 87.25 91 THR A N 1
ATOM 736 C CA . THR A 1 91 ? -21.054 7.627 21.945 1.00 87.25 91 THR A CA 1
ATOM 737 C C . THR A 1 91 ? -19.743 8.358 21.684 1.00 87.25 91 THR A C 1
ATOM 739 O O . THR A 1 91 ? -19.364 9.223 22.470 1.00 87.25 91 THR A O 1
ATOM 742 N N . ALA A 1 92 ? -19.053 8.004 20.600 1.00 90.50 92 ALA A N 1
ATOM 743 C CA . ALA A 1 92 ? -17.830 8.686 20.185 1.00 90.50 92 ALA A CA 1
ATOM 744 C C . ALA A 1 92 ? -18.107 10.152 19.811 1.00 90.50 92 ALA A C 1
ATOM 746 O O . ALA A 1 92 ? -19.099 10.441 19.130 1.00 90.50 92 ALA A O 1
ATOM 747 N N . THR A 1 93 ? -17.217 11.061 20.215 1.00 93.44 93 THR A N 1
ATOM 748 C CA . THR A 1 93 ? -17.212 12.447 19.726 1.00 93.44 93 THR A CA 1
ATOM 749 C C . THR A 1 93 ? -16.815 12.499 18.249 1.00 93.44 93 THR A C 1
ATOM 751 O O . THR A 1 93 ? -16.266 11.537 17.712 1.00 93.44 93 THR A O 1
ATOM 754 N N . GLU A 1 94 ? -17.085 13.617 17.574 1.00 93.81 94 GLU A N 1
ATOM 755 C CA . GLU A 1 94 ? -16.658 13.789 16.177 1.00 93.81 94 GLU A CA 1
ATOM 756 C C . GLU A 1 94 ? -15.129 13.737 16.048 1.00 93.81 94 GLU A C 1
ATO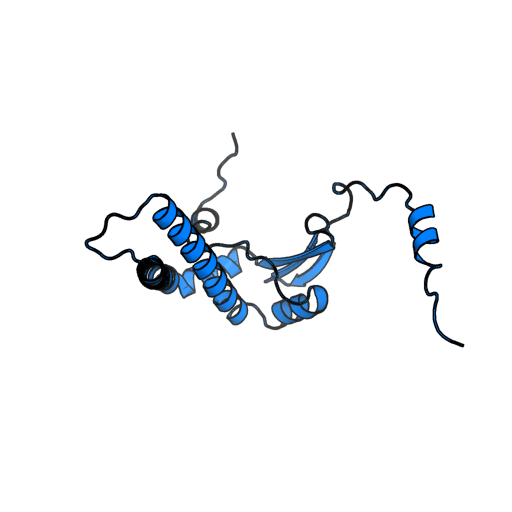M 758 O O . GLU A 1 94 ? -14.630 12.972 15.228 1.00 93.81 94 GLU A O 1
ATOM 763 N N . ASP A 1 95 ? -14.393 14.405 16.943 1.00 93.38 95 ASP A N 1
ATOM 764 C CA . ASP A 1 95 ? -12.925 14.343 16.982 1.00 93.38 95 ASP A CA 1
ATOM 765 C C . ASP A 1 95 ? -12.417 12.900 17.138 1.00 93.38 95 ASP A C 1
ATOM 767 O O . ASP A 1 95 ? -11.495 12.471 16.450 1.00 93.38 95 ASP A O 1
ATOM 771 N N . GLN A 1 96 ? -13.040 12.108 18.019 1.00 92.62 96 GLN A N 1
ATOM 772 C CA . GLN A 1 96 ? -12.686 10.699 18.203 1.00 92.62 96 GLN A CA 1
ATOM 773 C C . GLN A 1 96 ? -12.915 9.885 16.926 1.00 92.62 96 GLN A C 1
ATOM 775 O O . GLN A 1 96 ? -12.076 9.062 16.567 1.00 92.62 96 GLN A O 1
ATOM 780 N N . LYS A 1 97 ? -14.031 10.108 16.223 1.00 92.50 97 LYS A N 1
ATOM 781 C CA . LYS A 1 97 ? -14.312 9.424 14.953 1.00 92.50 97 LYS A CA 1
ATOM 782 C C . LYS A 1 97 ? -13.290 9.796 13.883 1.00 92.50 97 LYS A C 1
ATOM 784 O O . LYS A 1 97 ? -12.832 8.903 13.172 1.00 92.50 97 LYS A O 1
ATOM 789 N N . GLU A 1 98 ? -12.932 11.075 13.788 1.00 94.62 98 GLU A N 1
ATOM 790 C CA . GLU A 1 98 ? -11.934 11.571 12.839 1.00 94.62 98 GLU A CA 1
ATOM 791 C C . GLU A 1 98 ? -10.565 10.938 13.104 1.00 94.62 98 GLU A C 1
ATOM 793 O O . GLU A 1 98 ? -9.986 10.330 12.203 1.00 94.62 98 GLU A O 1
ATOM 798 N N . PHE A 1 99 ? -10.086 10.978 14.350 1.00 94.50 99 PHE A N 1
ATOM 799 C CA . PHE A 1 99 ? -8.797 10.387 14.702 1.00 94.50 99 PHE A CA 1
ATOM 800 C C . PHE A 1 99 ? -8.752 8.880 14.467 1.00 94.50 99 PHE A C 1
ATOM 802 O O . PHE A 1 99 ? -7.765 8.380 13.932 1.00 94.50 99 PHE A O 1
ATOM 809 N N . VAL A 1 100 ? -9.818 8.151 14.811 1.00 94.81 100 VAL A N 1
ATOM 810 C CA . VAL A 1 100 ? -9.858 6.715 14.524 1.00 94.81 100 VAL A CA 1
ATOM 811 C C . VAL A 1 100 ? -9.820 6.460 13.020 1.00 94.81 100 VAL A C 1
ATOM 813 O O . VAL A 1 100 ? -9.122 5.550 12.588 1.00 94.81 100 VAL A O 1
ATOM 816 N N . SER A 1 101 ? -10.556 7.235 12.220 1.00 93.38 101 SER A N 1
ATOM 817 C CA . SER A 1 101 ? -10.557 7.068 10.765 1.00 93.38 101 SER A CA 1
ATOM 818 C C . SER A 1 101 ? -9.154 7.240 10.180 1.00 93.38 101 SER A C 1
ATOM 820 O O . SER A 1 101 ? -8.720 6.394 9.403 1.00 93.38 101 SER A O 1
ATOM 822 N N . LEU A 1 102 ? -8.439 8.294 10.587 1.00 93.62 102 LEU A N 1
ATOM 823 C CA . LEU A 1 102 ? -7.077 8.577 10.126 1.00 93.62 102 LEU A CA 1
ATOM 824 C C . LEU A 1 102 ? -6.081 7.489 10.555 1.00 93.62 102 LEU A C 1
ATOM 826 O O . LEU A 1 102 ? -5.283 7.026 9.741 1.00 93.62 102 LEU A O 1
ATOM 830 N N . ASP A 1 103 ? -6.146 7.043 11.813 1.00 95.38 103 ASP A N 1
ATOM 831 C CA . ASP A 1 103 ? -5.248 6.004 12.331 1.00 95.38 103 ASP A CA 1
ATOM 832 C C . ASP A 1 103 ? -5.522 4.632 11.681 1.00 95.38 103 ASP A C 1
ATOM 834 O O . ASP A 1 103 ? -4.588 3.860 11.448 1.00 95.38 103 ASP A O 1
ATOM 838 N N . VAL A 1 104 ? -6.788 4.309 11.377 1.00 94.38 104 VAL A N 1
ATOM 839 C CA . VAL A 1 104 ? -7.156 3.067 10.672 1.00 94.38 104 VAL A CA 1
ATOM 840 C C . VAL A 1 104 ? -6.651 3.102 9.236 1.00 94.38 104 VAL A C 1
ATOM 842 O O . VAL A 1 104 ? -6.092 2.110 8.768 1.00 94.38 104 VAL A O 1
ATOM 845 N N . GLU A 1 105 ? -6.809 4.237 8.554 1.00 92.25 105 GLU A N 1
ATOM 846 C CA . GLU A 1 105 ? -6.318 4.437 7.192 1.00 92.25 105 GLU A CA 1
ATOM 847 C C . GLU A 1 105 ? -4.794 4.268 7.109 1.00 92.25 105 GLU A C 1
ATOM 849 O O . GLU A 1 105 ? -4.322 3.400 6.373 1.00 92.25 105 GLU A O 1
ATOM 854 N N . ASP A 1 106 ? -4.020 4.987 7.928 1.00 92.38 106 ASP A N 1
ATOM 855 C CA . ASP A 1 106 ? -2.556 4.847 7.949 1.00 92.38 106 ASP A CA 1
ATOM 856 C C . ASP A 1 106 ? -2.115 3.434 8.380 1.00 92.38 106 ASP A C 1
ATOM 858 O O . ASP A 1 106 ? -1.153 2.883 7.833 1.00 92.38 106 ASP A O 1
ATOM 862 N N . GLY A 1 107 ? -2.836 2.800 9.311 1.00 94.31 107 GLY A N 1
ATOM 863 C CA . GLY A 1 107 ? -2.592 1.414 9.710 1.00 94.31 107 GLY A CA 1
ATOM 864 C C . GLY A 1 107 ? -2.758 0.426 8.551 1.00 94.31 107 GLY A C 1
ATOM 865 O O . GLY A 1 107 ? -1.893 -0.430 8.333 1.00 94.31 107 GLY A O 1
ATOM 866 N N . ILE A 1 108 ? -3.830 0.575 7.770 1.00 93.56 108 ILE A N 1
ATOM 867 C CA . ILE A 1 108 ? -4.101 -0.251 6.591 1.00 93.56 108 ILE A CA 1
ATOM 868 C C . ILE A 1 108 ? -3.072 -0.021 5.491 1.00 93.56 108 ILE A C 1
ATOM 870 O O . ILE A 1 108 ? -2.578 -0.989 4.909 1.00 93.56 108 ILE A O 1
ATOM 874 N N . GLU A 1 109 ? -2.704 1.229 5.224 1.00 92.06 109 GLU A N 1
ATOM 875 C CA . GLU A 1 109 ? -1.678 1.553 4.236 1.00 92.06 109 GLU A CA 1
ATOM 876 C C . GLU A 1 109 ? -0.331 0.913 4.583 1.00 92.06 109 GLU A C 1
ATOM 878 O O . GLU A 1 109 ? 0.332 0.348 3.709 1.00 92.06 109 GLU A O 1
ATOM 883 N N . ARG A 1 110 ? 0.079 0.962 5.859 1.00 92.50 110 ARG A N 1
ATOM 884 C CA . ARG A 1 110 ? 1.325 0.330 6.328 1.00 92.50 110 ARG A CA 1
ATOM 885 C C . ARG A 1 110 ? 1.279 -1.181 6.176 1.00 92.50 110 ARG A C 1
ATOM 887 O O . ARG A 1 110 ? 2.185 -1.766 5.584 1.00 92.50 110 ARG A O 1
ATOM 894 N N . TRP A 1 111 ? 0.213 -1.810 6.670 1.00 93.94 111 TRP A N 1
ATOM 895 C CA . TRP A 1 111 ? 0.045 -3.256 6.559 1.00 93.94 111 TRP A CA 1
ATOM 896 C C . TRP A 1 111 ? 0.050 -3.716 5.095 1.00 93.94 111 TRP A C 1
ATOM 898 O O . TRP A 1 111 ? 0.687 -4.717 4.745 1.00 93.94 111 TRP A O 1
ATOM 908 N N . PHE A 1 112 ? -0.629 -2.975 4.219 1.00 92.69 112 PHE A N 1
ATOM 909 C CA . PHE A 1 112 ? -0.696 -3.319 2.808 1.00 92.69 112 PHE A CA 1
ATOM 910 C C . PHE A 1 112 ? 0.651 -3.115 2.111 1.00 92.69 112 PHE A C 1
ATOM 912 O O . PHE A 1 112 ? 1.069 -3.981 1.344 1.00 92.69 112 PHE A O 1
ATOM 919 N N . GLN A 1 113 ? 1.381 -2.039 2.419 1.00 91.19 113 GLN A N 1
ATOM 920 C CA . GLN A 1 113 ? 2.738 -1.824 1.910 1.00 91.19 113 GLN A CA 1
ATOM 921 C C . GLN A 1 113 ? 3.672 -2.985 2.280 1.00 91.19 113 GLN A C 1
ATOM 923 O O . GLN A 1 113 ? 4.333 -3.531 1.396 1.00 91.19 113 GLN A O 1
ATOM 928 N N . ASP A 1 114 ? 3.675 -3.421 3.544 1.00 91.81 114 ASP A N 1
ATOM 929 C CA . ASP A 1 114 ? 4.467 -4.573 4.001 1.00 91.81 114 ASP A CA 1
ATOM 930 C C . ASP A 1 114 ? 4.073 -5.869 3.276 1.00 91.81 114 ASP A C 1
ATOM 932 O O . ASP A 1 114 ? 4.905 -6.736 2.991 1.00 91.81 114 ASP A O 1
ATOM 936 N N . THR A 1 115 ? 2.784 -6.014 2.976 1.00 92.50 115 THR A N 1
ATOM 937 C CA . THR A 1 115 ? 2.219 -7.163 2.262 1.00 92.50 115 THR A CA 1
ATOM 938 C C . THR A 1 115 ? 2.636 -7.179 0.792 1.00 92.50 115 THR A C 1
ATOM 940 O O . THR A 1 115 ? 2.986 -8.242 0.268 1.00 92.50 115 THR A O 1
ATOM 943 N N . VAL A 1 116 ? 2.642 -6.010 0.147 1.00 91.00 116 VAL A N 1
ATOM 944 C CA . VAL A 1 116 ? 3.108 -5.798 -1.228 1.00 91.00 116 VAL A CA 1
ATOM 945 C C . VAL A 1 116 ? 4.613 -6.029 -1.327 1.00 91.00 116 VAL A C 1
ATOM 947 O O . VAL A 1 116 ? 5.050 -6.771 -2.201 1.00 91.00 116 VAL A O 1
ATOM 950 N N . TRP A 1 117 ? 5.410 -5.481 -0.406 1.00 90.56 117 TRP A N 1
ATOM 951 C CA . TRP A 1 117 ? 6.870 -5.649 -0.388 1.00 90.56 117 TRP A CA 1
ATOM 952 C C . TRP A 1 117 ? 7.313 -7.114 -0.355 1.00 90.56 117 TRP A C 1
ATOM 954 O O . TRP A 1 117 ? 8.344 -7.458 -0.923 1.00 90.56 117 TRP A O 1
ATOM 964 N N . LYS A 1 118 ? 6.522 -7.992 0.269 1.00 91.69 118 LYS A N 1
ATOM 965 C CA . LYS A 1 118 ? 6.785 -9.441 0.314 1.00 91.69 118 LYS A CA 1
ATOM 966 C C . LYS A 1 118 ? 6.416 -10.185 -0.974 1.00 91.69 118 LYS A C 1
ATOM 968 O O . LYS A 1 118 ? 6.806 -11.339 -1.121 1.00 91.69 118 LYS A O 1
ATOM 973 N N . ARG A 1 119 ? 5.619 -9.576 -1.857 1.00 91.88 119 ARG A N 1
ATOM 974 C CA . ARG A 1 119 ? 5.074 -10.196 -3.081 1.00 91.88 119 ARG A CA 1
ATOM 975 C C . ARG A 1 119 ? 5.671 -9.632 -4.366 1.00 91.88 119 ARG A C 1
ATOM 977 O O . ARG A 1 119 ? 5.679 -10.321 -5.379 1.00 91.88 119 ARG A O 1
ATOM 984 N N . VAL A 1 120 ? 6.151 -8.395 -4.332 1.00 91.12 120 VAL A N 1
ATOM 985 C CA . VAL A 1 120 ? 6.867 -7.773 -5.448 1.00 91.12 120 VAL A CA 1
ATOM 986 C C . VAL A 1 120 ? 8.232 -8.441 -5.622 1.00 91.12 120 VAL A C 1
ATOM 988 O O . VAL A 1 120 ? 8.837 -8.902 -4.654 1.00 91.12 120 VAL A O 1
ATOM 991 N N . SER A 1 121 ? 8.715 -8.485 -6.866 1.00 91.75 121 SER A N 1
ATOM 992 C CA . SER A 1 121 ? 10.041 -9.007 -7.202 1.00 91.75 121 SER A CA 1
ATOM 993 C C . SER A 1 121 ? 11.128 -8.403 -6.295 1.00 91.75 121 SER A C 1
ATOM 995 O O . SER A 1 121 ? 11.190 -7.174 -6.162 1.00 91.75 121 SER A O 1
ATOM 997 N N . PRO A 1 122 ? 12.010 -9.225 -5.692 1.00 92.56 122 PRO A N 1
ATOM 998 C CA . PRO A 1 122 ? 13.131 -8.726 -4.900 1.00 92.56 122 PRO A CA 1
ATOM 999 C C . PRO A 1 122 ? 14.004 -7.728 -5.664 1.00 92.56 122 PRO A C 1
ATOM 1001 O O . PRO A 1 122 ? 14.504 -6.784 -5.058 1.00 92.56 122 PRO A O 1
ATOM 1004 N N . ASP A 1 123 ? 14.129 -7.885 -6.985 1.00 93.50 123 ASP A N 1
ATOM 1005 C CA . ASP A 1 123 ? 14.910 -6.983 -7.836 1.00 93.50 123 ASP A CA 1
ATOM 1006 C C . ASP A 1 123 ? 14.286 -5.584 -7.898 1.00 93.50 123 ASP A C 1
ATOM 1008 O O . ASP A 1 123 ? 14.998 -4.585 -7.802 1.00 93.50 123 ASP A O 1
ATOM 1012 N N . CYS A 1 124 ? 12.955 -5.496 -7.974 1.00 93.19 124 CYS A N 1
ATOM 1013 C CA . CYS A 1 124 ? 12.226 -4.229 -7.923 1.00 93.19 124 CYS A CA 1
ATOM 1014 C C . CYS A 1 124 ? 12.401 -3.521 -6.577 1.00 93.19 124 CYS A C 1
ATOM 1016 O O . CYS A 1 124 ? 12.648 -2.316 -6.536 1.00 93.19 124 CYS A O 1
ATOM 1018 N N . ILE A 1 125 ? 12.290 -4.263 -5.470 1.00 92.25 125 ILE A N 1
ATOM 1019 C CA . ILE A 1 125 ? 12.459 -3.696 -4.127 1.00 92.25 125 ILE A CA 1
ATOM 1020 C C . ILE A 1 125 ? 13.907 -3.253 -3.911 1.00 92.25 125 ILE A C 1
ATOM 1022 O O . ILE A 1 125 ? 14.144 -2.154 -3.414 1.00 92.25 125 ILE A O 1
ATOM 1026 N N . LEU A 1 126 ? 14.882 -4.064 -4.326 1.00 92.19 126 LEU A N 1
ATOM 1027 C CA . LEU A 1 126 ? 16.295 -3.718 -4.221 1.00 92.19 126 LEU A CA 1
ATOM 1028 C C . LEU A 1 126 ? 16.632 -2.482 -5.060 1.00 92.19 126 LEU A C 1
ATOM 1030 O O . LEU A 1 126 ? 17.278 -1.567 -4.554 1.00 92.19 126 LEU A O 1
ATOM 1034 N N . ALA A 1 127 ? 16.162 -2.422 -6.308 1.00 93.12 127 ALA A N 1
ATOM 1035 C CA . ALA A 1 127 ? 16.351 -1.257 -7.166 1.00 93.12 127 ALA A CA 1
ATOM 1036 C C . ALA A 1 127 ? 15.751 0.009 -6.536 1.00 93.12 127 ALA A C 1
ATOM 1038 O O . ALA A 1 127 ? 16.381 1.065 -6.576 1.00 93.12 127 ALA A O 1
ATOM 1039 N N . PHE A 1 128 ? 14.580 -0.100 -5.899 1.00 92.19 128 PHE A N 1
ATOM 1040 C CA . PHE A 1 128 ? 13.946 1.023 -5.210 1.00 92.19 128 PHE A CA 1
ATOM 1041 C C . PHE A 1 128 ? 14.792 1.489 -4.027 1.00 92.19 128 PHE A C 1
ATOM 1043 O O . PHE A 1 128 ? 15.138 2.663 -3.949 1.00 92.19 128 PHE A O 1
ATOM 1050 N N . MET A 1 129 ? 15.206 0.566 -3.158 1.00 90.75 129 MET A N 1
ATOM 1051 C CA . MET A 1 129 ? 16.018 0.889 -1.982 1.00 90.75 129 MET A CA 1
ATOM 1052 C C . MET A 1 129 ? 17.366 1.521 -2.352 1.00 90.75 129 MET A C 1
ATOM 1054 O O . MET A 1 129 ? 17.827 2.421 -1.657 1.00 90.75 129 MET A O 1
ATOM 1058 N N . LEU A 1 130 ? 17.994 1.078 -3.445 1.00 90.06 130 LEU A N 1
ATOM 1059 C CA . LEU A 1 130 ? 19.262 1.640 -3.921 1.00 90.06 130 LEU A CA 1
ATOM 1060 C C . LEU A 1 130 ? 19.099 3.032 -4.538 1.00 90.06 130 LEU A C 1
ATOM 1062 O O . LEU A 1 130 ? 19.971 3.879 -4.369 1.00 90.06 130 LEU A O 1
ATOM 1066 N N . ALA A 1 131 ? 18.010 3.267 -5.269 1.00 87.75 131 ALA A N 1
ATOM 1067 C CA . ALA A 1 131 ? 17.786 4.530 -5.967 1.00 87.75 131 ALA A CA 1
ATOM 1068 C C . ALA A 1 131 ? 17.169 5.624 -5.082 1.00 87.75 131 ALA A C 1
ATOM 1070 O O . ALA A 1 131 ? 17.329 6.819 -5.362 1.00 87.75 131 ALA A O 1
ATOM 1071 N N . CYS A 1 132 ? 16.400 5.212 -4.075 1.00 84.81 132 CYS A N 1
ATOM 1072 C CA . CYS A 1 132 ? 15.392 6.047 -3.424 1.00 84.81 132 CYS A CA 1
ATOM 1073 C C . CYS A 1 132 ? 15.364 5.896 -1.904 1.00 84.81 132 CYS A C 1
ATOM 1075 O O . CYS A 1 132 ? 14.573 6.566 -1.246 1.00 84.81 132 CYS A O 1
ATOM 1077 N N . GLU A 1 133 ? 16.225 5.037 -1.355 1.00 82.62 133 GLU A N 1
ATOM 1078 C CA . GLU A 1 133 ? 16.316 4.758 0.073 1.00 82.62 133 GLU A CA 1
ATOM 1079 C C . GLU A 1 133 ? 14.992 4.227 0.655 1.00 82.62 133 GLU A C 1
ATOM 1081 O O . GLU A 1 133 ? 14.319 3.381 0.063 1.00 82.62 133 GLU A O 1
ATOM 1086 N N . LYS A 1 134 ? 14.642 4.659 1.871 1.00 80.44 134 LYS A N 1
ATOM 1087 C CA . LYS A 1 134 ? 13.467 4.183 2.597 1.00 80.44 134 LYS A CA 1
ATOM 1088 C C . LYS A 1 134 ? 12.203 4.898 2.097 1.00 80.44 134 LYS A C 1
ATOM 1090 O O . LYS A 1 134 ? 12.210 6.122 1.993 1.00 80.44 134 LYS A O 1
ATOM 1095 N N . PRO A 1 135 ? 11.077 4.185 1.895 1.00 80.12 135 PRO A N 1
ATOM 1096 C CA . PRO A 1 135 ? 9.818 4.830 1.537 1.00 80.12 135 PRO A CA 1
ATOM 1097 C C . PRO A 1 135 ? 9.355 5.799 2.635 1.00 80.12 135 PRO A C 1
ATOM 1099 O O . PRO A 1 135 ? 9.265 5.430 3.810 1.00 80.12 135 PRO A O 1
ATOM 1102 N N . VAL A 1 136 ? 9.033 7.030 2.233 1.00 77.69 136 VAL A N 1
ATOM 1103 C CA . VAL A 1 136 ? 8.541 8.094 3.129 1.00 77.69 136 VAL A CA 1
ATOM 1104 C C . VAL A 1 136 ? 7.013 8.166 3.121 1.00 77.69 136 VAL A C 1
ATOM 1106 O O . VAL A 1 136 ? 6.397 8.380 4.165 1.00 77.69 136 VAL A O 1
ATOM 1109 N N . SER A 1 137 ? 6.397 7.910 1.967 1.00 79.62 137 SER A N 1
ATOM 1110 C CA . SER A 1 137 ? 4.952 8.021 1.757 1.00 79.62 137 SER A CA 1
ATOM 1111 C C . SER A 1 137 ? 4.349 6.710 1.255 1.00 79.62 137 SER A C 1
ATOM 1113 O O . SER A 1 137 ? 5.014 5.898 0.607 1.00 79.62 137 SER A O 1
ATOM 1115 N N . ARG A 1 138 ? 3.069 6.509 1.573 1.00 85.50 138 ARG A N 1
ATOM 1116 C CA . ARG A 1 138 ? 2.221 5.417 1.090 1.00 85.50 138 ARG A CA 1
ATOM 1117 C C . ARG A 1 138 ? 1.059 6.066 0.350 1.00 85.50 138 ARG A C 1
ATOM 1119 O O . ARG A 1 138 ? 0.478 7.011 0.859 1.00 85.50 138 ARG A O 1
ATOM 1126 N N . LEU A 1 139 ? 0.804 5.628 -0.880 1.00 80.56 139 LEU A N 1
ATOM 1127 C CA . LEU A 1 139 ? -0.206 6.254 -1.746 1.00 80.56 139 LEU A CA 1
ATOM 1128 C C . LEU A 1 139 ? -1.383 5.334 -2.058 1.00 80.56 139 LEU A C 1
ATOM 1130 O O . LEU A 1 139 ? -2.413 5.797 -2.537 1.00 80.56 139 LEU A O 1
ATOM 1134 N N . TYR A 1 140 ? -1.225 4.027 -1.851 1.00 83.94 140 TYR A N 1
ATOM 1135 C CA . TYR A 1 140 ? -2.255 3.059 -2.189 1.00 83.94 140 TYR A CA 1
ATOM 1136 C C . TYR A 1 140 ? -2.924 2.524 -0.928 1.00 83.94 140 TYR A C 1
ATOM 1138 O O . TYR A 1 140 ? -2.287 1.844 -0.122 1.00 83.94 140 TYR A O 1
ATOM 1146 N N . ASN A 1 141 ? -4.228 2.768 -0.829 1.00 85.75 141 ASN A N 1
ATOM 1147 C CA . ASN A 1 141 ? -5.094 2.197 0.187 1.00 85.75 141 ASN A CA 1
ATOM 1148 C C . ASN A 1 141 ? -5.988 1.117 -0.463 1.00 85.75 141 ASN A C 1
ATOM 1150 O O . ASN A 1 141 ? -6.801 1.430 -1.340 1.00 85.75 141 ASN A O 1
ATOM 1154 N N . PRO A 1 142 ? -5.873 -0.163 -0.062 1.00 83.75 142 PRO A N 1
ATOM 1155 C CA . PRO A 1 142 ? -6.606 -1.265 -0.689 1.00 83.75 142 PRO A CA 1
ATOM 1156 C C . PRO A 1 142 ? -8.126 -1.208 -0.492 1.00 83.75 142 PRO A C 1
ATOM 1158 O O . PRO A 1 142 ? -8.847 -1.929 -1.177 1.00 83.75 142 PRO A O 1
ATOM 1161 N N . ILE A 1 143 ? -8.626 -0.371 0.415 1.00 82.38 143 ILE A N 1
ATOM 1162 C CA . ILE A 1 143 ? -10.046 -0.253 0.757 1.00 82.38 143 ILE A CA 1
ATOM 1163 C C . ILE A 1 143 ? -10.681 0.849 -0.084 1.00 82.38 143 ILE A C 1
ATOM 1165 O O . ILE A 1 143 ? -11.677 0.620 -0.772 1.00 82.38 143 ILE A O 1
ATOM 1169 N N . THR A 1 144 ? -10.059 2.029 -0.113 1.00 80.81 144 THR A N 1
ATOM 1170 C CA . THR A 1 144 ? -10.580 3.189 -0.848 1.00 80.81 144 THR A CA 1
ATOM 1171 C C . THR A 1 144 ? -10.231 3.147 -2.341 1.00 80.81 144 THR A C 1
ATOM 1173 O O . THR A 1 144 ? -11.045 3.550 -3.176 1.00 80.81 144 THR A O 1
ATOM 1176 N N . CYS A 1 145 ? -9.077 2.585 -2.730 1.00 77.06 145 CYS A N 1
ATOM 1177 C CA . CYS A 1 145 ? -8.643 2.533 -4.132 1.00 77.06 145 CYS A CA 1
ATOM 1178 C C . CYS A 1 145 ? -9.193 1.337 -4.934 1.00 77.06 145 CYS A C 1
ATOM 1180 O O . CYS A 1 145 ? -9.044 1.324 -6.162 1.00 77.06 145 CYS A O 1
ATOM 1182 N N . ASN A 1 146 ? -9.837 0.340 -4.311 1.00 63.81 146 ASN A N 1
ATOM 1183 C CA . ASN A 1 146 ? -10.249 -0.909 -4.982 1.00 63.81 146 ASN A CA 1
ATOM 1184 C C . ASN A 1 146 ? -11.193 -0.685 -6.185 1.00 63.81 146 ASN A C 1
ATOM 1186 O O . ASN A 1 146 ? -11.119 -1.376 -7.207 1.00 63.81 146 ASN A O 1
ATOM 1190 N N . ASN A 1 147 ? -12.022 0.361 -6.121 1.00 54.00 147 ASN A N 1
ATOM 1191 C CA . ASN A 1 147 ? -12.936 0.734 -7.206 1.00 54.00 147 ASN A CA 1
ATOM 1192 C C . ASN A 1 147 ? -12.203 1.074 -8.521 1.00 54.00 147 ASN A C 1
ATOM 1194 O O . ASN A 1 147 ? -12.722 0.801 -9.604 1.00 54.00 147 ASN A O 1
ATOM 1198 N N . SER A 1 148 ? -10.973 1.600 -8.447 1.00 55.62 148 SER A N 1
ATOM 1199 C CA . SER A 1 148 ? -10.143 1.905 -9.627 1.00 55.62 148 SER A CA 1
ATOM 1200 C C . SER A 1 148 ? -9.544 0.651 -10.285 1.00 55.62 148 SER A C 1
ATOM 1202 O O . SER A 1 148 ? -9.268 0.627 -11.493 1.00 55.62 148 SER A O 1
ATOM 1204 N N . LEU A 1 149 ? -9.365 -0.427 -9.513 1.00 57.19 149 LEU A N 1
ATOM 1205 C CA . LEU A 1 149 ? -8.801 -1.683 -10.001 1.00 57.19 149 LEU A CA 1
ATOM 1206 C C . LEU A 1 149 ? -9.842 -2.563 -10.693 1.00 57.19 149 LEU A C 1
ATOM 1208 O O . LEU A 1 149 ? -9.492 -3.289 -11.626 1.00 57.19 149 LEU A O 1
ATOM 1212 N N . THR A 1 150 ? -11.109 -2.457 -10.287 1.00 47.50 150 THR A N 1
ATOM 1213 C CA . THR A 1 150 ? -12.188 -3.362 -10.707 1.00 47.50 150 THR A CA 1
ATOM 1214 C C . THR A 1 150 ? -13.176 -2.786 -11.728 1.00 47.50 150 THR A C 1
ATOM 1216 O O . THR A 1 150 ? -13.940 -3.572 -12.289 1.00 47.50 150 THR A O 1
ATOM 1219 N N . LYS A 1 151 ? -13.156 -1.484 -12.073 1.00 47.97 151 LYS A N 1
ATOM 1220 C CA . LYS A 1 151 ? -14.018 -0.942 -13.148 1.00 47.97 151 LYS A CA 1
ATOM 1221 C C . LYS A 1 151 ? -13.327 -0.003 -14.145 1.00 47.97 151 LYS A C 1
ATOM 1223 O O . LYS A 1 151 ? -12.435 0.774 -13.825 1.00 47.97 151 LYS A O 1
ATOM 1228 N N . GLN A 1 152 ? -13.767 -0.191 -15.391 1.00 44.50 152 GLN A N 1
ATOM 1229 C CA . GLN A 1 152 ? -13.470 0.516 -16.635 1.00 44.50 152 GLN A CA 1
ATOM 1230 C C . GLN A 1 152 ? -13.599 2.036 -16.488 1.00 44.50 152 GLN A C 1
ATOM 1232 O O . GLN A 1 152 ? -14.440 2.487 -15.717 1.00 44.50 152 GLN A O 1
ATOM 1237 N N . TYR A 1 153 ? -12.785 2.777 -17.255 1.00 38.00 153 TYR A N 1
ATOM 1238 C CA . TYR A 1 153 ? -12.854 4.226 -17.495 1.00 38.00 153 TYR A CA 1
ATOM 1239 C C . TYR A 1 153 ? -14.155 4.873 -16.996 1.00 38.00 153 TYR A C 1
ATOM 1241 O O . TYR A 1 153 ? -15.194 4.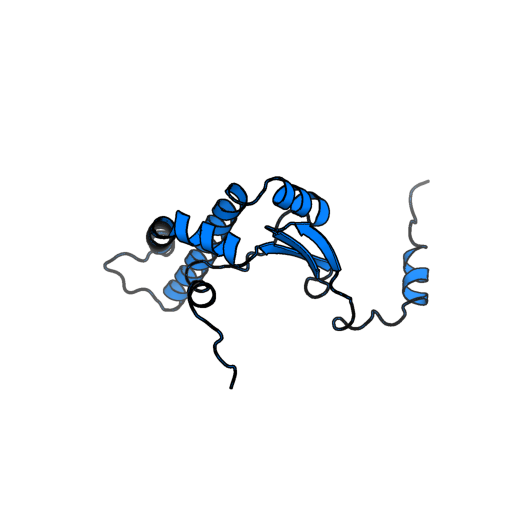761 -17.646 1.00 38.00 153 TYR A O 1
ATOM 1249 N N . ALA A 1 154 ? -14.086 5.583 -15.870 1.00 33.81 154 ALA A N 1
ATOM 1250 C CA . ALA A 1 154 ? -15.045 6.645 -15.619 1.00 33.81 154 ALA A CA 1
ATOM 1251 C C . ALA A 1 154 ? -14.741 7.744 -16.654 1.00 33.81 154 ALA A C 1
ATOM 1253 O O . ALA A 1 154 ? -13.607 8.233 -16.679 1.00 33.81 154 ALA A O 1
ATOM 1254 N N . PRO A 1 155 ? -15.669 8.099 -17.558 1.00 33.81 155 PRO A N 1
ATOM 1255 C CA . PRO A 1 155 ? -15.466 9.263 -18.398 1.00 33.81 155 PRO A CA 1
ATOM 1256 C C . PRO A 1 155 ? -15.505 10.480 -17.476 1.00 33.81 155 PRO A C 1
ATOM 1258 O O . PRO A 1 155 ? -16.512 10.736 -16.817 1.00 33.81 155 PRO A O 1
ATOM 1261 N N . PHE A 1 156 ? -14.394 11.206 -17.399 1.00 36.50 156 PHE A N 1
ATOM 1262 C CA . PHE A 1 156 ? -14.408 12.557 -16.855 1.00 36.50 156 PHE A CA 1
ATOM 1263 C C . PHE A 1 156 ? -15.382 13.377 -17.717 1.00 36.50 156 PHE A C 1
ATOM 1265 O O . PHE A 1 156 ? -15.224 13.423 -18.939 1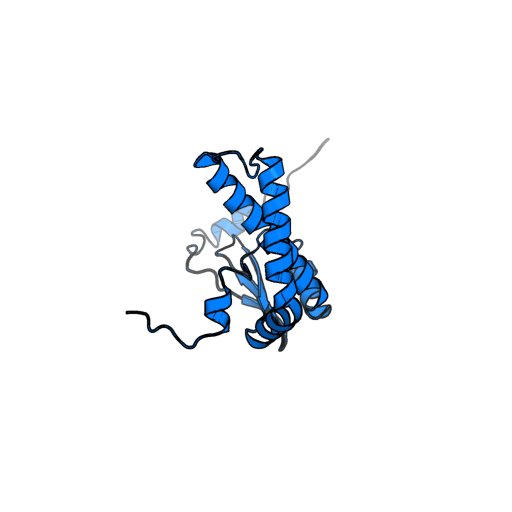.00 36.50 156 PHE A O 1
ATOM 1272 N N . SER A 1 157 ? -16.433 13.917 -17.093 1.00 37.41 157 SER A N 1
ATOM 1273 C CA . SER A 1 157 ? -17.269 14.979 -17.672 1.00 37.41 157 SER A CA 1
ATOM 1274 C C . SER A 1 157 ? -16.710 16.333 -17.279 1.00 37.41 157 SER A C 1
ATOM 1276 O O . SER A 1 157 ? -16.186 16.422 -16.145 1.00 37.41 157 SER A O 1
#

Sequence (157 aa):
LDAENDAAEDDFLDYLFPVQESPQYVDMYVVYNQPECYILRSPATLGGCDLWLRKTELKGIVDDVGDQIVKEEHKLKKEIDEKYGIYENCTATEDQKEFVSLDVEDGIERWFQDTVWKRVSPDCILAFMLACEKPVSRLYNPITCNNSLTKQYAPFS

Organism: Ixodes ricinus (NCBI:txid34613)

Foldseek 3Di:
DDDDDPDPPPVVVCVVCVDPPPLVPDDWDWLDDDPFWTWIQHCVVVRAIDIDGDLVQVVVLCVVCVVVLVVLLVVLLVVLCVVLVNDPPDDDDPVSVVVSVVSSQVSQQVVVVVSSCVRDDPVSVVSCCVNHNDDPDGDDRSPVCVVVSPDDDPPDD